Protein AF-A0A7V3HPG2-F1 (afdb_monomer_lite)

Sequence (85 aa):
MSGVGVKSWKNDPLWARGFTRLLDIIIENTARLGLTSTQIRALLVLNLLAFRGQSTSYRRVAALTRTTPQGARRTIRNLAKAGLL

pLDDT: mean 76.4, std 12.67, range [36.0, 90.62]

Radius of gyration: 14.0 Å; chains: 1; bounding box: 35×26×33 Å

Structure (mmCIF, N/CA/C/O backbone):
data_AF-A0A7V3HPG2-F1
#
_entry.id   AF-A0A7V3HPG2-F1
#
loop_
_atom_site.group_PDB
_atom_site.id
_atom_site.type_symbol
_atom_site.label_atom_id
_atom_site.label_alt_id
_atom_site.label_comp_id
_atom_site.label_asym_id
_atom_site.label_entity_id
_atom_site.label_seq_id
_atom_site.pdbx_PDB_ins_code
_atom_site.Cartn_x
_atom_site.Cartn_y
_atom_site.Cartn_z
_atom_site.occupancy
_atom_site.B_iso_or_equiv
_atom_site.auth_seq_id
_atom_site.auth_comp_id
_atom_site.auth_asym_id
_atom_site.auth_atom_id
_atom_site.pdbx_PDB_model_num
ATOM 1 N N . MET A 1 1 ? 24.041 -14.560 -20.957 1.00 36.00 1 MET A N 1
ATOM 2 C CA . MET A 1 1 ? 23.482 -13.695 -19.895 1.00 36.00 1 MET A CA 1
ATOM 3 C C . MET A 1 1 ? 23.877 -12.262 -20.223 1.00 36.00 1 MET A C 1
ATOM 5 O O . MET A 1 1 ? 24.975 -11.858 -19.873 1.00 36.00 1 MET A O 1
ATOM 9 N N . SER A 1 2 ? 23.050 -11.533 -20.976 1.00 36.28 2 SER A N 1
ATOM 10 C CA . SER A 1 2 ? 23.378 -10.174 -21.438 1.00 36.28 2 SER A CA 1
ATOM 11 C C . SER A 1 2 ? 22.516 -9.157 -20.699 1.00 36.28 2 SER A C 1
ATOM 13 O O . SER A 1 2 ? 21.313 -9.359 -20.544 1.00 36.28 2 SER A O 1
ATOM 15 N N . GLY A 1 3 ? 23.175 -8.124 -20.174 1.00 42.12 3 GLY A N 1
ATOM 16 C CA . GLY A 1 3 ? 22.666 -7.187 -19.180 1.00 42.12 3 GLY A CA 1
ATOM 17 C C . GLY A 1 3 ? 21.326 -6.554 -19.535 1.00 42.12 3 GLY A C 1
ATOM 18 O O . GLY A 1 3 ? 21.193 -5.844 -20.530 1.00 42.12 3 GLY A O 1
ATOM 19 N N . VAL A 1 4 ? 20.348 -6.756 -18.653 1.00 46.47 4 VAL A N 1
ATOM 20 C CA . VAL A 1 4 ? 19.158 -5.912 -18.587 1.00 46.47 4 VAL A CA 1
ATOM 21 C C . VAL A 1 4 ? 19.648 -4.523 -18.192 1.00 46.47 4 VAL A C 1
ATOM 23 O O . VAL A 1 4 ? 20.051 -4.300 -17.050 1.00 46.47 4 VAL A O 1
ATOM 26 N N . GLY A 1 5 ? 19.699 -3.619 -19.171 1.00 43.25 5 GLY A N 1
ATOM 27 C CA . GLY A 1 5 ? 20.111 -2.239 -18.977 1.00 43.25 5 GLY A CA 1
ATOM 28 C C . GLY A 1 5 ? 19.360 -1.633 -17.799 1.00 43.25 5 GLY A C 1
ATOM 29 O O . GLY A 1 5 ? 18.129 -1.615 -17.775 1.00 43.25 5 GLY A O 1
ATOM 30 N N . VAL 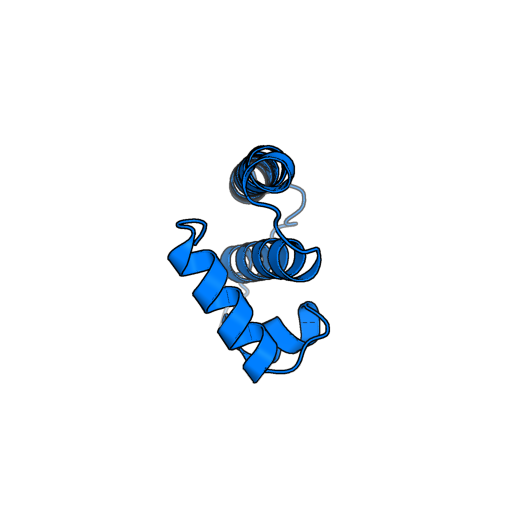A 1 6 ? 20.109 -1.143 -16.814 1.00 49.97 6 VAL A N 1
ATOM 31 C CA . VAL A 1 6 ? 19.573 -0.356 -15.706 1.00 49.97 6 VAL A CA 1
ATOM 32 C C . VAL A 1 6 ? 19.128 0.982 -16.299 1.00 49.97 6 VAL A C 1
ATOM 34 O O . VAL A 1 6 ? 19.846 1.976 -16.232 1.00 49.97 6 VAL A O 1
ATOM 37 N N . LYS A 1 7 ? 17.965 1.003 -16.965 1.00 54.91 7 LYS A N 1
ATOM 38 C CA . LYS A 1 7 ? 17.308 2.244 -17.379 1.00 54.91 7 LYS A CA 1
ATOM 39 C C . LYS A 1 7 ? 17.185 3.105 -16.130 1.00 54.91 7 LYS A C 1
ATOM 41 O O . LYS A 1 7 ? 16.684 2.648 -15.101 1.00 54.91 7 LYS A O 1
ATOM 46 N N . SER A 1 8 ? 17.694 4.332 -16.214 1.00 58.09 8 SER A N 1
ATOM 47 C CA . SER A 1 8 ? 17.544 5.327 -15.159 1.00 58.09 8 SER A CA 1
ATOM 48 C C . SER A 1 8 ? 16.051 5.494 -14.880 1.00 58.09 8 SER A C 1
ATOM 50 O O . SER A 1 8 ? 15.324 6.101 -15.661 1.00 58.09 8 SER A O 1
ATOM 52 N N . TRP A 1 9 ? 15.594 4.908 -13.776 1.00 57.84 9 TRP A N 1
ATOM 53 C CA . TRP A 1 9 ? 14.194 4.870 -13.342 1.00 57.84 9 TRP A CA 1
ATOM 54 C C . TRP A 1 9 ? 13.599 6.271 -13.154 1.00 57.84 9 TRP A C 1
ATOM 56 O O . TRP A 1 9 ? 12.386 6.428 -13.199 1.00 57.84 9 TRP A O 1
ATOM 66 N N . LYS A 1 10 ? 14.453 7.296 -13.019 1.00 56.47 10 LYS A N 1
ATOM 67 C CA . LYS A 1 10 ? 14.061 8.710 -12.998 1.00 56.47 10 LYS A CA 1
ATOM 68 C C . LYS A 1 10 ? 13.387 9.178 -14.298 1.00 56.47 10 LYS A C 1
ATOM 70 O O . LYS A 1 10 ? 12.638 10.143 -14.247 1.00 56.47 10 LYS A O 1
ATOM 75 N N . ASN A 1 11 ? 13.623 8.497 -15.425 1.00 59.47 11 ASN A N 1
ATOM 76 C CA . ASN A 1 11 ? 13.153 8.908 -16.755 1.00 59.47 11 ASN A CA 1
ATOM 77 C C . ASN A 1 11 ? 12.138 7.928 -17.376 1.00 59.47 11 ASN A C 1
ATOM 79 O O . ASN A 1 11 ? 11.895 7.992 -18.579 1.00 59.47 11 ASN A O 1
ATOM 83 N N . ASP A 1 12 ? 11.570 6.997 -16.600 1.00 68.38 12 ASP A N 1
ATOM 84 C CA . ASP A 1 12 ? 10.607 6.025 -17.128 1.00 68.38 12 ASP A CA 1
ATOM 85 C C . ASP A 1 12 ? 9.157 6.558 -17.025 1.00 68.38 12 ASP A C 1
ATOM 87 O O . ASP A 1 12 ? 8.632 6.723 -15.918 1.00 68.38 12 ASP A O 1
ATOM 91 N N . PRO A 1 13 ? 8.461 6.822 -18.148 1.00 71.50 13 PRO A N 1
ATOM 92 C CA . PRO A 1 13 ? 7.090 7.336 -18.134 1.00 71.50 13 PRO A CA 1
ATOM 93 C C . PRO A 1 13 ? 6.056 6.332 -17.593 1.00 71.50 13 PRO A C 1
ATOM 95 O O . PRO A 1 13 ? 4.927 6.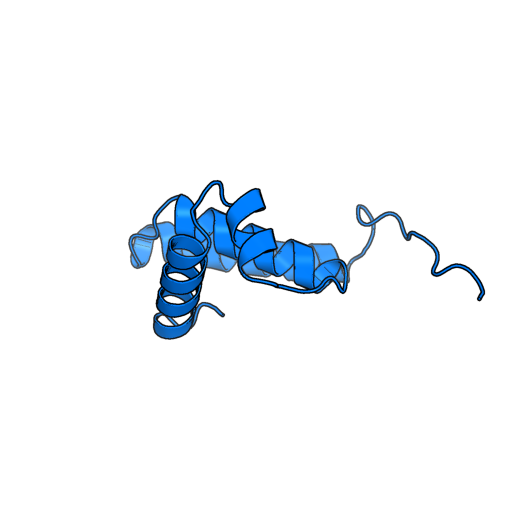726 -17.286 1.00 71.50 13 PRO A O 1
ATOM 98 N N . LEU A 1 14 ? 6.394 5.041 -17.475 1.00 72.94 14 LEU A N 1
ATOM 99 C CA . LEU A 1 14 ? 5.554 4.056 -16.783 1.00 72.94 14 LEU A CA 1
ATOM 100 C C . LEU A 1 14 ? 5.705 4.162 -15.262 1.00 72.94 14 LEU A C 1
ATOM 102 O O . LEU A 1 14 ? 4.710 4.044 -14.547 1.00 72.94 14 LEU A O 1
ATOM 106 N N . TRP A 1 15 ? 6.917 4.454 -14.776 1.00 71.00 15 TRP A N 1
ATOM 107 C CA . TRP A 1 15 ? 7.163 4.733 -13.359 1.00 71.00 15 TRP A CA 1
ATOM 108 C C . TRP A 1 15 ? 6.380 5.956 -12.901 1.00 71.00 15 TRP A C 1
ATOM 110 O O . TRP A 1 15 ? 5.636 5.875 -11.928 1.00 71.00 15 TRP A O 1
ATOM 120 N N . ALA A 1 16 ? 6.493 7.060 -13.647 1.00 70.81 16 ALA A N 1
ATOM 121 C CA . ALA A 1 16 ? 5.801 8.303 -13.331 1.00 70.81 16 ALA A CA 1
ATOM 122 C C . ALA A 1 16 ? 4.281 8.091 -13.252 1.00 70.81 16 ALA A C 1
ATOM 124 O O . ALA A 1 16 ? 3.675 8.448 -12.252 1.00 70.81 16 ALA A O 1
ATOM 125 N N . ARG A 1 17 ? 3.671 7.406 -14.232 1.00 75.88 17 ARG A N 1
ATOM 126 C CA . ARG A 1 17 ? 2.228 7.097 -14.210 1.00 75.88 17 ARG A CA 1
ATOM 127 C C . ARG A 1 17 ? 1.817 6.202 -13.039 1.00 75.88 17 ARG A C 1
ATOM 129 O O . ARG A 1 17 ? 0.806 6.471 -12.392 1.00 75.88 17 ARG A O 1
ATOM 136 N N . GLY A 1 18 ? 2.582 5.146 -12.760 1.00 75.31 18 GLY A N 1
ATOM 137 C CA . GLY A 1 18 ? 2.313 4.242 -11.637 1.00 75.31 18 GLY A CA 1
ATOM 138 C C . GLY A 1 18 ? 2.472 4.917 -10.273 1.00 75.31 18 GLY A C 1
ATOM 139 O O . GLY A 1 18 ? 1.727 4.606 -9.344 1.00 75.31 18 GLY A O 1
ATOM 140 N N . PHE A 1 19 ? 3.411 5.858 -10.166 1.00 76.19 19 PHE A N 1
ATOM 141 C CA . PHE A 1 19 ?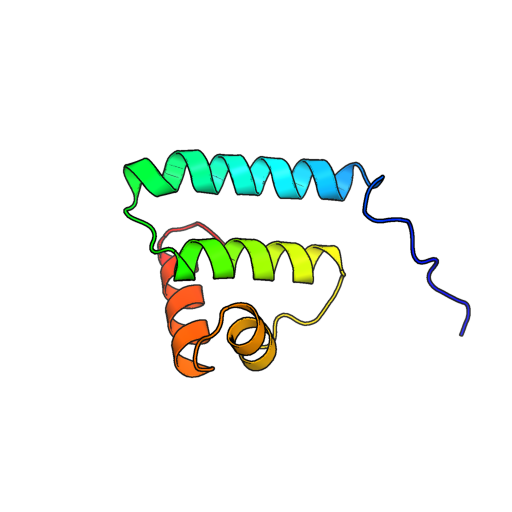 3.654 6.651 -8.969 1.00 76.19 19 PHE A CA 1
ATOM 142 C C . PHE A 1 19 ? 2.587 7.733 -8.772 1.00 76.19 19 PHE A C 1
ATOM 144 O O . PHE A 1 19 ? 2.059 7.850 -7.672 1.00 76.19 19 PHE A O 1
ATOM 151 N N . THR A 1 20 ? 2.193 8.458 -9.823 1.00 75.81 20 THR A N 1
ATOM 152 C CA . THR A 1 20 ? 1.106 9.450 -9.760 1.00 75.81 20 THR A CA 1
ATOM 153 C C . THR A 1 20 ? -0.209 8.802 -9.342 1.00 75.81 20 THR A C 1
ATOM 155 O O . THR A 1 20 ? -0.829 9.262 -8.394 1.00 75.81 20 THR A O 1
ATOM 158 N N . ARG A 1 21 ? -0.576 7.655 -9.931 1.00 75.75 21 ARG A N 1
ATOM 159 C CA . ARG A 1 21 ? -1.790 6.921 -9.534 1.00 75.75 21 ARG A CA 1
ATOM 160 C C . ARG A 1 21 ? -1.757 6.482 -8.068 1.00 75.75 21 ARG A C 1
ATOM 162 O O . ARG A 1 21 ? -2.782 6.473 -7.396 1.00 75.75 21 ARG A O 1
ATOM 169 N N . LEU A 1 22 ? -0.583 6.105 -7.565 1.00 78.38 22 LEU A N 1
ATOM 170 C CA . LEU A 1 22 ? -0.408 5.779 -6.153 1.00 78.38 22 LEU A CA 1
ATOM 171 C C . LEU A 1 22 ? -0.540 7.020 -5.263 1.00 78.38 22 LEU A C 1
ATOM 173 O O . LEU A 1 22 ? -1.130 6.929 -4.191 1.00 78.38 22 LEU A O 1
ATOM 177 N N . LEU A 1 23 ? -0.005 8.164 -5.690 1.00 77.56 23 LEU A N 1
ATOM 178 C CA . LEU A 1 23 ? -0.177 9.426 -4.979 1.00 77.56 23 LEU A CA 1
ATOM 179 C C . LEU A 1 23 ? -1.642 9.849 -4.941 1.00 77.56 23 LEU A C 1
ATOM 181 O O . LEU A 1 23 ? -2.096 10.218 -3.867 1.00 77.56 23 LEU A O 1
ATOM 185 N N . ASP A 1 24 ? -2.388 9.712 -6.037 1.00 75.62 24 ASP A N 1
ATOM 186 C CA . ASP A 1 24 ? -3.826 9.998 -6.068 1.00 75.62 24 ASP A CA 1
ATOM 187 C C . ASP A 1 24 ? -4.579 9.097 -5.084 1.00 75.62 24 ASP A C 1
ATOM 189 O O . ASP A 1 24 ? -5.342 9.584 -4.253 1.00 75.62 24 ASP A O 1
A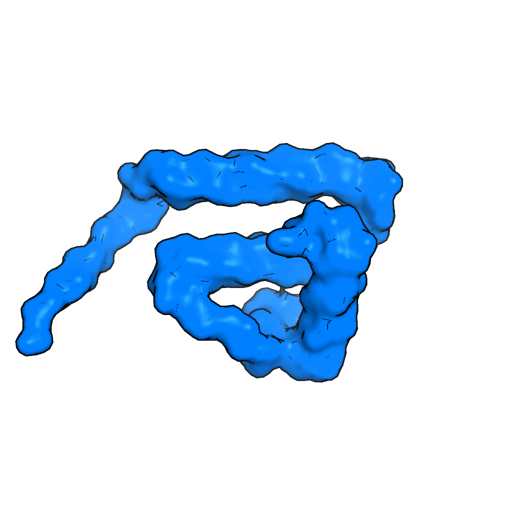TOM 193 N N . ILE A 1 25 ? -4.262 7.793 -5.072 1.00 71.50 25 ILE A N 1
ATOM 194 C CA . ILE A 1 25 ? -4.799 6.851 -4.083 1.00 71.50 25 ILE A CA 1
ATOM 195 C C . ILE A 1 25 ? -4.441 7.305 -2.664 1.00 71.50 25 ILE A C 1
ATOM 197 O O . ILE A 1 25 ? -5.307 7.315 -1.796 1.00 71.50 25 ILE A O 1
ATOM 201 N N . ILE A 1 26 ? -3.198 7.693 -2.387 1.00 76.62 26 ILE A N 1
ATOM 202 C CA . ILE A 1 26 ? -2.812 8.164 -1.052 1.00 76.62 26 ILE A CA 1
ATOM 203 C C . ILE A 1 26 ? -3.579 9.445 -0.707 1.00 76.62 26 ILE A C 1
ATOM 205 O O . ILE A 1 26 ? -4.158 9.516 0.369 1.00 76.62 26 ILE A O 1
ATOM 209 N N . ILE A 1 27 ? -3.648 10.432 -1.592 1.00 72.12 27 ILE A N 1
ATOM 210 C CA . ILE A 1 27 ? -4.305 11.718 -1.335 1.00 72.12 27 ILE A CA 1
ATOM 211 C C . ILE A 1 27 ? -5.806 11.518 -1.079 1.00 72.12 27 ILE A C 1
ATOM 213 O O . ILE A 1 27 ? -6.309 11.962 -0.046 1.00 72.12 27 ILE A O 1
ATOM 217 N N . GLU A 1 28 ? -6.506 10.780 -1.943 1.00 68.62 28 GLU A N 1
ATOM 218 C CA . GLU A 1 28 ? -7.941 10.508 -1.793 1.00 68.62 28 GLU A CA 1
ATOM 219 C C . GLU A 1 28 ? -8.250 9.649 -0.560 1.00 68.62 28 GLU A C 1
ATOM 221 O O . GLU A 1 28 ? -9.239 9.879 0.140 1.00 68.62 28 GLU A O 1
ATOM 226 N N . ASN A 1 29 ? -7.406 8.657 -0.257 1.00 67.69 29 ASN A N 1
ATOM 227 C CA . ASN A 1 29 ? -7.709 7.665 0.774 1.00 67.69 29 ASN A CA 1
ATOM 228 C C . ASN A 1 29 ? -7.139 8.012 2.154 1.00 67.69 29 ASN A C 1
ATOM 230 O O . ASN A 1 29 ? -7.660 7.525 3.155 1.00 67.69 29 ASN A O 1
ATOM 234 N N . THR A 1 30 ? -6.126 8.876 2.266 1.00 68.75 30 THR A N 1
ATOM 235 C CA . THR A 1 30 ? -5.615 9.301 3.585 1.00 68.75 30 THR A CA 1
ATOM 236 C C . THR A 1 30 ? -6.645 10.167 4.309 1.00 68.75 30 THR A C 1
ATOM 238 O O . THR A 1 30 ? -6.834 10.002 5.511 1.00 68.75 30 THR A O 1
ATOM 241 N N . ALA A 1 31 ? -7.380 11.015 3.579 1.00 59.91 31 ALA A N 1
ATOM 242 C CA . ALA A 1 31 ? -8.465 11.816 4.145 1.00 59.91 31 ALA A CA 1
ATOM 243 C C . ALA A 1 31 ? -9.752 11.003 4.394 1.00 59.91 31 ALA A C 1
ATOM 245 O O . ALA A 1 31 ? -10.474 11.277 5.348 1.00 59.91 31 ALA A O 1
ATOM 246 N N . ARG A 1 32 ? -10.042 9.997 3.553 1.00 66.00 32 ARG A N 1
ATOM 247 C CA . ARG A 1 32 ? -11.345 9.305 3.534 1.00 66.00 32 ARG A CA 1
ATOM 248 C C . ARG A 1 32 ? -11.369 7.942 4.240 1.00 66.00 32 ARG A C 1
ATOM 250 O O . ARG A 1 32 ? -12.404 7.567 4.778 1.00 66.00 32 ARG A O 1
ATOM 257 N N . LEU A 1 33 ? -10.257 7.200 4.243 1.00 66.31 33 LEU A N 1
ATOM 258 C CA . LEU A 1 33 ? -10.165 5.831 4.781 1.00 66.31 33 LEU A CA 1
ATOM 259 C C . LEU A 1 33 ? -9.370 5.722 6.092 1.00 66.31 33 LEU A C 1
ATOM 261 O O . LEU A 1 33 ? -9.261 4.626 6.641 1.00 66.31 33 LEU A O 1
ATOM 265 N N . GLY A 1 34 ? -8.791 6.820 6.595 1.00 76.00 34 GLY A N 1
ATOM 266 C CA . GLY A 1 34 ? -8.010 6.800 7.837 1.00 76.00 34 GLY A CA 1
ATOM 267 C C . GLY A 1 34 ? -6.781 5.885 7.762 1.00 76.00 34 GLY A C 1
ATOM 268 O O . GLY A 1 34 ? -6.462 5.183 8.723 1.00 76.00 34 GLY A O 1
ATOM 269 N N . LEU A 1 35 ? -6.111 5.839 6.603 1.00 81.00 35 LEU A N 1
ATOM 270 C CA . LEU A 1 35 ? -4.938 4.987 6.411 1.00 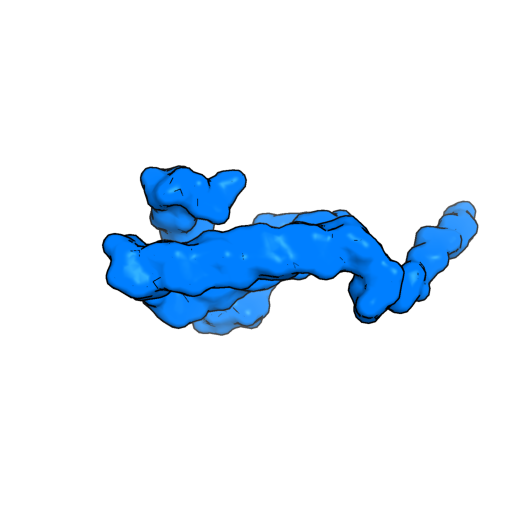81.00 35 LEU A CA 1
ATOM 271 C C . LEU A 1 35 ? -3.805 5.383 7.362 1.00 81.00 35 LEU A C 1
ATOM 273 O O . LEU A 1 35 ? -3.379 6.534 7.432 1.00 81.00 35 LEU A O 1
ATOM 277 N N . THR A 1 36 ? -3.256 4.390 8.054 1.00 82.94 36 THR A N 1
ATOM 278 C CA . THR A 1 36 ? -2.084 4.571 8.913 1.00 82.94 36 THR A CA 1
ATOM 279 C C . THR A 1 36 ? -0.825 4.829 8.085 1.00 82.94 36 THR A C 1
ATOM 281 O O . THR A 1 36 ? -0.674 4.346 6.958 1.00 82.94 36 THR A O 1
ATOM 284 N N . SER A 1 37 ? 0.162 5.494 8.686 1.00 81.25 37 SER A N 1
ATOM 285 C CA . SER A 1 37 ? 1.474 5.736 8.069 1.00 81.25 37 SER A CA 1
ATOM 286 C C . SER A 1 37 ? 2.151 4.437 7.601 1.00 81.25 37 SER A C 1
ATOM 288 O O . SER A 1 37 ? 2.895 4.428 6.621 1.00 81.25 37 SER A O 1
ATOM 290 N N . THR A 1 38 ? 1.881 3.316 8.279 1.00 84.25 38 THR A N 1
ATOM 291 C CA . THR A 1 38 ? 2.375 1.982 7.913 1.00 84.25 38 THR A CA 1
ATOM 292 C C . THR A 1 38 ? 1.708 1.436 6.649 1.00 84.25 38 THR A C 1
ATOM 294 O O . THR A 1 38 ? 2.388 0.831 5.822 1.00 84.25 38 THR A O 1
ATOM 297 N N . GLN A 1 39 ? 0.403 1.656 6.470 1.00 84.44 39 GLN A N 1
ATOM 298 C CA . GLN A 1 39 ? -0.331 1.259 5.262 1.00 84.44 39 GLN A CA 1
ATOM 299 C C . GLN A 1 39 ? 0.135 2.047 4.038 1.00 84.44 39 GLN A C 1
ATOM 301 O O . GLN A 1 39 ? 0.429 1.448 3.006 1.00 84.44 39 GLN A O 1
ATOM 306 N N . ILE A 1 40 ? 0.303 3.363 4.183 1.00 84.06 40 ILE A N 1
ATOM 307 C CA . ILE A 1 40 ? 0.839 4.233 3.126 1.00 84.06 40 ILE A CA 1
ATOM 308 C C . ILE A 1 40 ? 2.242 3.767 2.717 1.00 84.06 40 ILE A C 1
ATOM 310 O O . ILE A 1 40 ? 2.542 3.591 1.536 1.00 84.06 40 ILE A O 1
ATOM 314 N N . ARG A 1 41 ? 3.098 3.476 3.703 1.00 85.62 41 ARG A N 1
ATOM 315 C CA . ARG A 1 41 ? 4.450 2.960 3.459 1.00 85.62 41 ARG A CA 1
ATOM 316 C C . ARG A 1 41 ? 4.431 1.603 2.752 1.00 85.62 41 ARG A C 1
ATOM 318 O O . ARG A 1 41 ? 5.263 1.370 1.882 1.00 85.62 41 ARG A O 1
ATOM 325 N N . ALA A 1 42 ? 3.491 0.722 3.092 1.00 86.88 42 ALA A N 1
ATOM 326 C CA . ALA A 1 42 ? 3.338 -0.565 2.420 1.00 86.88 42 ALA A CA 1
ATOM 327 C C . ALA A 1 42 ? 2.908 -0.410 0.954 1.00 86.88 42 ALA A C 1
ATOM 329 O O . ALA A 1 42 ? 3.490 -1.072 0.099 1.00 86.88 42 ALA A O 1
ATOM 330 N N . LEU A 1 43 ? 1.971 0.495 0.648 1.00 86.50 43 LEU A N 1
ATOM 331 C CA . LEU A 1 43 ? 1.573 0.810 -0.731 1.00 86.50 43 LEU A CA 1
ATOM 332 C C . LEU A 1 43 ? 2.770 1.304 -1.559 1.00 86.50 43 LEU A C 1
ATOM 334 O O . LEU A 1 43 ? 3.048 0.763 -2.630 1.00 86.50 43 LEU A O 1
ATOM 338 N N . LEU A 1 44 ? 3.534 2.261 -1.023 1.00 84.88 44 LEU A N 1
ATOM 339 C CA . LEU A 1 44 ? 4.748 2.787 -1.659 1.00 84.88 44 LEU A CA 1
ATOM 340 C C . LEU A 1 44 ? 5.784 1.686 -1.931 1.00 84.88 44 LEU A C 1
ATOM 342 O O . LEU A 1 44 ? 6.343 1.601 -3.024 1.00 84.88 44 LEU A O 1
ATOM 346 N N . VAL A 1 45 ? 6.033 0.819 -0.945 1.00 87.56 45 VAL A N 1
ATOM 347 C CA . VAL A 1 45 ? 6.995 -0.285 -1.068 1.00 87.56 45 VAL A CA 1
ATOM 348 C C . VAL A 1 45 ? 6.552 -1.302 -2.117 1.00 87.56 45 VAL A C 1
ATOM 350 O O . VAL A 1 45 ? 7.376 -1.743 -2.915 1.00 87.56 45 VAL A O 1
ATOM 353 N N . LEU A 1 46 ? 5.273 -1.679 -2.139 1.00 85.75 46 LEU A N 1
ATOM 354 C CA . LEU A 1 46 ? 4.750 -2.640 -3.111 1.00 85.75 46 LEU A CA 1
ATOM 355 C C . LEU A 1 46 ? 4.842 -2.102 -4.538 1.00 85.75 46 LEU A C 1
ATOM 357 O O . LEU A 1 46 ? 5.289 -2.824 -5.425 1.00 85.75 46 LEU A O 1
ATOM 361 N N . ASN A 1 47 ? 4.500 -0.831 -4.746 1.00 84.00 47 ASN A N 1
ATOM 362 C CA . ASN A 1 47 ? 4.606 -0.176 -6.047 1.00 84.00 47 ASN A CA 1
ATOM 363 C C . ASN A 1 47 ? 6.063 -0.079 -6.522 1.00 84.00 47 ASN A C 1
ATOM 365 O O . ASN A 1 47 ? 6.364 -0.421 -7.664 1.00 84.00 47 ASN A O 1
ATOM 369 N N . LEU A 1 48 ? 6.989 0.255 -5.618 1.00 83.50 48 LEU A N 1
ATOM 370 C CA . LEU A 1 48 ? 8.420 0.255 -5.917 1.00 83.50 48 LEU A CA 1
ATOM 371 C C . LEU A 1 48 ? 8.930 -1.139 -6.313 1.00 83.50 48 LEU A C 1
ATOM 373 O O . LEU A 1 48 ? 9.696 -1.266 -7.267 1.00 83.50 48 LEU A O 1
ATOM 377 N N . LEU A 1 49 ? 8.539 -2.187 -5.582 1.00 84.75 49 LEU A N 1
ATOM 378 C CA . LEU A 1 49 ? 8.965 -3.558 -5.878 1.00 84.75 49 LEU A CA 1
ATOM 379 C C . LEU A 1 49 ? 8.376 -4.056 -7.202 1.00 84.75 49 LEU A C 1
ATOM 381 O O . LEU A 1 49 ? 9.120 -4.616 -8.005 1.00 84.75 49 LEU A O 1
ATOM 385 N N . ALA A 1 50 ? 7.089 -3.794 -7.450 1.00 81.19 50 ALA A N 1
ATOM 386 C CA . ALA A 1 50 ? 6.414 -4.135 -8.698 1.00 81.19 50 ALA A CA 1
ATOM 387 C C . ALA A 1 50 ? 7.086 -3.460 -9.900 1.00 81.19 50 ALA A C 1
ATOM 389 O O . ALA A 1 50 ? 7.404 -4.126 -10.882 1.00 81.19 50 ALA A O 1
ATOM 390 N N . PHE A 1 51 ? 7.399 -2.166 -9.792 1.00 76.88 51 PHE A N 1
ATOM 391 C CA . PHE A 1 51 ? 8.091 -1.438 -10.852 1.00 76.88 51 PHE A CA 1
ATOM 392 C C . PHE A 1 51 ? 9.496 -1.987 -11.132 1.00 76.88 51 PHE A C 1
ATOM 394 O O . PHE A 1 51 ? 9.916 -2.096 -12.280 1.00 76.88 51 PHE A O 1
ATOM 401 N N . ARG A 1 52 ? 10.233 -2.380 -10.088 1.00 78.88 52 ARG A N 1
ATOM 402 C CA . ARG A 1 52 ? 11.572 -2.970 -10.244 1.00 78.88 52 ARG A CA 1
ATOM 403 C C . ARG A 1 52 ? 11.539 -4.432 -10.705 1.00 78.88 52 ARG A C 1
ATOM 405 O O . ARG A 1 52 ? 12.604 -5.043 -10.772 1.00 78.88 52 ARG A O 1
ATOM 412 N N . GLY A 1 53 ? 10.358 -5.008 -10.951 1.00 78.00 53 GLY A N 1
ATOM 413 C CA . GLY A 1 53 ? 10.199 -6.433 -11.252 1.00 78.00 53 GLY A CA 1
ATOM 414 C C . GLY A 1 53 ? 10.716 -7.339 -10.129 1.00 78.00 53 GLY A C 1
ATOM 415 O O . GLY A 1 53 ? 11.176 -8.449 -10.383 1.00 78.00 53 GLY A O 1
ATOM 416 N N . GLN A 1 54 ? 10.720 -6.851 -8.885 1.00 79.69 54 GLN A N 1
ATOM 417 C CA . GLN A 1 54 ? 11.256 -7.567 -7.730 1.00 79.69 54 GLN A CA 1
ATOM 418 C C . GLN A 1 54 ? 10.160 -8.327 -6.984 1.00 79.69 54 GLN A C 1
ATOM 420 O O . GLN A 1 54 ? 9.021 -7.881 -6.873 1.00 79.69 54 GLN A O 1
ATOM 425 N N . SER A 1 55 ? 10.542 -9.460 -6.389 1.00 77.62 55 SER A N 1
ATOM 426 C CA . SER A 1 55 ? 9.660 -10.254 -5.531 1.00 77.62 55 SER A CA 1
ATOM 427 C C . SER A 1 55 ? 9.125 -9.440 -4.342 1.00 77.62 55 SER A C 1
ATOM 429 O O . SER A 1 55 ? 9.889 -8.872 -3.555 1.00 77.62 55 SER A O 1
ATOM 431 N N . THR A 1 56 ? 7.805 -9.465 -4.165 1.00 81.12 56 THR A N 1
ATOM 432 C CA . THR A 1 56 ? 7.045 -8.870 -3.054 1.00 81.12 56 THR A CA 1
ATOM 433 C C . THR A 1 56 ? 6.937 -9.812 -1.850 1.00 81.12 56 THR A C 1
ATOM 435 O O . THR A 1 56 ? 5.879 -9.967 -1.241 1.00 81.12 56 THR A O 1
ATOM 438 N N . SER A 1 57 ? 8.038 -10.466 -1.464 1.00 85.94 57 SER A N 1
ATOM 439 C CA . SER A 1 57 ? 8.019 -11.340 -0.286 1.00 85.94 57 SER A CA 1
ATOM 440 C C . SER A 1 57 ? 7.709 -10.548 0.992 1.00 85.94 57 SER A C 1
ATOM 442 O O . SER A 1 57 ? 8.227 -9.449 1.212 1.00 85.94 57 SER A O 1
ATOM 444 N N . TYR A 1 58 ? 6.896 -11.120 1.886 1.00 82.56 58 TYR A N 1
ATOM 445 C CA . TYR A 1 58 ? 6.476 -10.438 3.117 1.00 82.56 58 TYR A CA 1
ATOM 446 C C . TYR A 1 58 ? 7.646 -10.016 4.012 1.00 82.56 58 TYR A C 1
ATOM 448 O O . TYR A 1 58 ? 7.553 -8.997 4.687 1.00 82.56 58 TYR A O 1
ATOM 456 N N . ARG A 1 59 ? 8.763 -10.757 3.994 1.00 83.62 59 ARG A N 1
ATOM 457 C CA . ARG A 1 59 ? 9.992 -10.386 4.718 1.00 83.62 59 ARG A CA 1
ATOM 458 C C . ARG A 1 59 ? 10.611 -9.102 4.165 1.00 83.62 59 ARG A C 1
ATOM 460 O O . ARG A 1 59 ? 11.039 -8.250 4.935 1.00 83.62 59 ARG A O 1
ATOM 467 N N . ARG A 1 60 ? 10.629 -8.951 2.839 1.00 83.75 60 ARG A N 1
ATOM 468 C CA . ARG A 1 60 ? 11.193 -7.776 2.169 1.00 83.75 60 ARG A CA 1
ATOM 469 C C . ARG A 1 60 ? 10.306 -6.552 2.353 1.00 83.75 60 ARG A C 1
ATOM 471 O O . ARG A 1 60 ? 10.818 -5.483 2.666 1.00 83.75 60 ARG A O 1
ATOM 478 N N . VAL A 1 61 ? 8.987 -6.727 2.243 1.00 85.12 61 VAL A N 1
ATOM 479 C CA . VAL A 1 61 ? 8.031 -5.658 2.563 1.00 85.12 61 VAL A CA 1
ATOM 480 C C . VAL A 1 61 ? 8.205 -5.228 4.017 1.00 85.12 61 VAL A C 1
ATOM 482 O O . VAL A 1 61 ? 8.416 -4.050 4.258 1.00 85.12 61 VAL A O 1
ATOM 485 N N . ALA A 1 62 ? 8.233 -6.176 4.959 1.00 86.38 62 ALA A N 1
ATOM 486 C CA . ALA A 1 62 ? 8.408 -5.904 6.384 1.00 86.38 62 ALA A CA 1
ATOM 487 C C . ALA A 1 62 ? 9.686 -5.115 6.709 1.00 86.38 62 ALA A C 1
ATOM 489 O O . ALA A 1 62 ? 9.635 -4.160 7.485 1.00 86.38 62 ALA A O 1
ATOM 490 N N . ALA A 1 63 ? 10.811 -5.466 6.077 1.00 85.19 63 ALA A N 1
ATOM 491 C CA . ALA A 1 63 ? 12.070 -4.744 6.242 1.00 85.19 63 ALA A CA 1
ATOM 492 C C . ALA A 1 63 ? 11.958 -3.279 5.783 1.00 85.19 63 ALA A C 1
ATOM 494 O O . ALA A 1 63 ? 12.406 -2.367 6.475 1.00 85.19 63 ALA A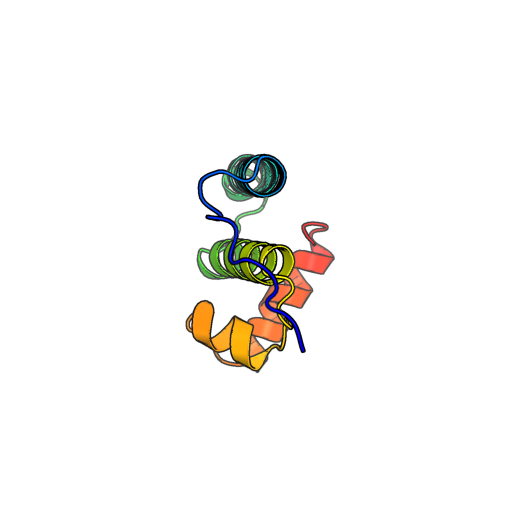 O 1
ATOM 495 N N . LEU A 1 64 ? 11.307 -3.040 4.642 1.00 82.69 64 LEU A N 1
ATOM 496 C CA . LEU A 1 64 ? 11.147 -1.702 4.065 1.00 82.69 64 LEU A CA 1
ATOM 497 C C . LEU A 1 64 ? 10.048 -0.879 4.758 1.00 82.69 64 LEU A C 1
ATOM 499 O O . LEU A 1 64 ? 10.130 0.349 4.815 1.00 82.69 64 LEU A O 1
ATOM 503 N N . THR A 1 65 ? 9.039 -1.536 5.334 1.00 83.44 65 THR A N 1
ATOM 504 C CA . THR A 1 65 ? 7.969 -0.886 6.100 1.00 83.44 65 THR A CA 1
ATOM 505 C C . THR A 1 65 ? 8.300 -0.707 7.580 1.00 83.44 65 THR A C 1
ATOM 507 O O . THR A 1 65 ? 7.505 -0.091 8.285 1.00 83.44 65 THR A O 1
ATOM 510 N N . ARG A 1 66 ? 9.465 -1.188 8.047 1.00 84.81 66 ARG A N 1
ATOM 511 C CA . ARG A 1 66 ? 9.873 -1.212 9.467 1.00 84.81 66 ARG A CA 1
ATOM 512 C C . ARG A 1 66 ? 8.841 -1.920 10.357 1.00 84.81 66 ARG A C 1
ATOM 514 O O . ARG A 1 66 ? 8.464 -1.422 11.412 1.00 84.81 66 ARG A O 1
ATOM 521 N N . THR A 1 67 ? 8.355 -3.077 9.912 1.00 86.56 67 THR A N 1
ATOM 522 C CA . THR A 1 67 ? 7.383 -3.905 10.646 1.00 86.56 67 THR A CA 1
ATOM 523 C C . THR A 1 67 ? 7.884 -5.337 10.793 1.00 86.56 67 THR A C 1
ATOM 525 O O . THR A 1 67 ? 8.852 -5.740 10.155 1.00 86.56 67 THR A O 1
ATOM 528 N N . THR A 1 68 ? 7.178 -6.163 11.566 1.00 90.62 68 THR A N 1
ATOM 529 C CA . THR A 1 68 ? 7.393 -7.618 11.537 1.00 90.62 68 THR A CA 1
ATOM 530 C C . THR A 1 68 ? 6.806 -8.236 10.256 1.00 90.62 68 THR A C 1
ATOM 532 O O . THR A 1 68 ? 5.908 -7.643 9.644 1.00 90.62 68 THR A O 1
ATOM 535 N N . PRO A 1 69 ? 7.243 -9.441 9.839 1.00 87.19 69 PRO A N 1
ATOM 536 C CA . PRO A 1 69 ? 6.645 -10.157 8.707 1.00 87.19 69 PRO A CA 1
ATOM 537 C C . PRO A 1 69 ? 5.137 -10.409 8.862 1.00 87.19 69 PRO A C 1
ATOM 539 O O . PRO A 1 69 ? 4.382 -10.286 7.898 1.00 87.19 69 PRO A O 1
ATOM 542 N N . GLN A 1 70 ? 4.679 -10.714 10.082 1.00 89.25 70 GLN A N 1
ATOM 543 C CA . GLN A 1 70 ? 3.251 -10.846 10.388 1.00 89.25 70 GLN A CA 1
ATOM 544 C C . GLN A 1 70 ? 2.518 -9.503 10.283 1.00 89.25 70 GLN A C 1
ATOM 546 O O . GLN A 1 70 ? 1.421 -9.455 9.725 1.00 89.25 70 GLN A O 1
ATOM 551 N N . GLY A 1 71 ? 3.139 -8.414 10.749 1.00 86.44 71 GLY A N 1
ATOM 552 C CA . GLY A 1 71 ? 2.624 -7.054 10.589 1.00 86.44 71 GLY A CA 1
ATOM 553 C C . GLY A 1 71 ? 2.448 -6.681 9.118 1.00 86.44 71 GLY A C 1
ATOM 554 O O . GLY A 1 71 ? 1.355 -6.293 8.720 1.00 86.44 71 GLY A O 1
ATOM 555 N N . ALA A 1 72 ? 3.466 -6.909 8.283 1.00 87.31 72 ALA A N 1
ATOM 556 C CA . ALA A 1 72 ? 3.384 -6.670 6.841 1.00 87.31 72 ALA A CA 1
ATOM 557 C C . ALA A 1 72 ? 2.266 -7.492 6.185 1.00 87.31 72 ALA A C 1
ATOM 559 O O . ALA A 1 72 ? 1.476 -6.953 5.412 1.00 87.31 72 ALA A O 1
ATOM 560 N N . ARG A 1 73 ? 2.133 -8.777 6.542 1.00 90.06 73 ARG A N 1
ATOM 561 C CA . ARG A 1 73 ? 1.044 -9.633 6.046 1.00 90.06 73 ARG A CA 1
ATOM 562 C C . ARG A 1 73 ? -0.334 -9.085 6.428 1.00 90.06 73 ARG A C 1
ATOM 564 O O . ARG A 1 73 ? -1.235 -9.076 5.591 1.00 90.06 73 ARG A O 1
ATOM 571 N N . ARG A 1 74 ? -0.510 -8.630 7.674 1.00 90.50 74 ARG A N 1
ATOM 572 C CA . ARG A 1 74 ? -1.766 -8.024 8.148 1.00 90.50 74 ARG A CA 1
ATOM 573 C C . ARG A 1 74 ? -2.060 -6.718 7.409 1.00 90.50 74 ARG A C 1
ATOM 575 O O . ARG A 1 74 ? -3.181 -6.535 6.950 1.00 90.50 74 ARG A O 1
ATOM 582 N N . THR A 1 75 ? -1.056 -5.864 7.235 1.00 88.38 75 THR A N 1
ATOM 583 C CA . THR A 1 75 ? -1.174 -4.595 6.506 1.00 88.38 75 THR A CA 1
ATOM 584 C C . THR A 1 75 ? -1.587 -4.817 5.056 1.00 88.38 75 THR A C 1
ATOM 586 O O . THR A 1 75 ? -2.559 -4.217 4.611 1.00 88.38 75 THR A O 1
ATOM 589 N N . ILE A 1 76 ? -0.925 -5.730 4.341 1.00 87.62 76 ILE A N 1
ATOM 590 C CA . ILE A 1 76 ? -1.263 -6.072 2.950 1.00 87.62 76 ILE A CA 1
ATOM 591 C C . ILE A 1 76 ? -2.689 -6.616 2.856 1.00 87.62 76 ILE A C 1
ATOM 593 O O . ILE A 1 76 ? -3.453 -6.206 1.990 1.00 87.62 76 ILE A O 1
ATOM 597 N N . ARG A 1 77 ? -3.088 -7.496 3.783 1.00 89.69 77 ARG A N 1
ATOM 598 C CA . ARG A 1 77 ? -4.459 -8.020 3.828 1.00 89.69 77 ARG A CA 1
ATOM 599 C C . ARG A 1 77 ? -5.490 -6.909 4.038 1.00 89.69 77 ARG A C 1
ATOM 601 O O . ARG A 1 77 ? -6.540 -6.939 3.408 1.00 89.69 77 ARG A O 1
ATOM 608 N N . ASN A 1 78 ? -5.209 -5.951 4.918 1.00 87.69 78 ASN A N 1
ATOM 609 C CA . ASN A 1 78 ? -6.105 -4.823 5.167 1.00 87.69 78 ASN A CA 1
ATOM 610 C C . ASN A 1 78 ? -6.202 -3.896 3.947 1.00 87.69 78 ASN A C 1
ATOM 612 O O . ASN A 1 78 ? -7.293 -3.442 3.630 1.00 87.69 78 ASN A O 1
ATOM 616 N N . LEU A 1 79 ? -5.088 -3.660 3.248 1.00 85.75 79 LEU A N 1
ATOM 617 C CA . LEU A 1 79 ? -5.066 -2.884 2.006 1.00 85.75 79 LEU A CA 1
ATOM 618 C C . LEU A 1 79 ? -5.875 -3.563 0.889 1.00 85.75 79 LEU A C 1
ATOM 620 O O . LEU A 1 79 ? -6.676 -2.902 0.238 1.00 85.75 79 LEU A O 1
ATOM 624 N N . ALA A 1 80 ? -5.744 -4.883 0.729 1.00 85.69 80 ALA A N 1
ATOM 625 C CA . ALA A 1 80 ? -6.536 -5.650 -0.235 1.00 85.69 80 ALA A CA 1
ATOM 626 C C . ALA A 1 80 ? -8.039 -5.628 0.098 1.00 85.69 80 ALA A C 1
ATOM 628 O O . ALA A 1 80 ? -8.869 -5.437 -0.782 1.00 85.69 80 ALA A O 1
ATOM 629 N N . LYS A 1 81 ? -8.409 -5.753 1.383 1.00 85.81 81 LYS A N 1
ATOM 630 C CA . LYS A 1 81 ? -9.811 -5.622 1.826 1.00 85.81 81 LYS A CA 1
ATOM 631 C C . LYS A 1 81 ? -10.403 -4.239 1.553 1.00 85.81 81 LYS A C 1
ATOM 633 O O . LYS A 1 81 ? -11.607 -4.132 1.367 1.00 85.81 81 LYS A O 1
ATOM 638 N N . ALA A 1 82 ? -9.567 -3.205 1.555 1.00 79.50 82 ALA A N 1
ATOM 639 C CA . ALA A 1 82 ? -9.963 -1.842 1.228 1.00 79.50 82 ALA A CA 1
ATOM 640 C C . ALA A 1 82 ? -10.007 -1.571 -0.290 1.00 79.50 82 ALA A C 1
ATOM 642 O O . ALA A 1 82 ? -10.327 -0.455 -0.682 1.00 79.50 82 ALA A O 1
ATOM 643 N N . GLY A 1 83 ? -9.677 -2.555 -1.140 1.00 81.69 83 GLY A N 1
ATOM 644 C CA . GLY A 1 83 ? -9.637 -2.389 -2.598 1.00 81.69 83 GLY A CA 1
ATOM 645 C C . GLY A 1 83 ? -8.466 -1.537 -3.099 1.00 81.69 83 GLY A C 1
ATOM 646 O O . GLY A 1 83 ? -8.542 -0.974 -4.185 1.00 81.69 83 GLY A O 1
ATOM 647 N N . LEU A 1 84 ? -7.398 -1.407 -2.300 1.00 75.75 84 LEU A N 1
ATOM 648 C CA . LEU A 1 84 ? -6.240 -0.546 -2.590 1.00 75.75 84 LEU A CA 1
ATOM 649 C C . LEU A 1 84 ? -5.045 -1.301 -3.203 1.00 75.75 84 LEU A C 1
ATOM 651 O O . LEU A 1 84 ? -3.989 -0.704 -3.419 1.00 75.75 84 LEU A O 1
ATOM 655 N N . LEU A 1 85 ? -5.192 -2.609 -3.424 1.00 74.94 85 LEU A N 1
ATOM 656 C CA . LEU A 1 85 ? -4.232 -3.514 -4.066 1.00 74.94 85 LEU A CA 1
ATOM 657 C C . LEU A 1 85 ? -4.967 -4.350 -5.106 1.00 74.94 85 LEU A C 1
ATOM 659 O O . LEU A 1 85 ? -4.379 -4.548 -6.189 1.00 74.94 85 LEU A O 1
#

Secondary structure (DSSP, 8-state):
--------GGG-HHHHHHHHHHHHHHHHHHHHS---HHHHHHHHHHHHHHHTT----HHHHHHHHTS-HHHHHHHHHHHHHTT--

Foldseek 3Di:
DDDPDPPPCVPDPVLVVLVVVLVVCCVVCVVPVVDDPLLNQLSVQVSVCVVVVHDPQLPSSCVSSVHDSVVSVVSVVVCVVVVND